Protein AF-A0A257RZF0-F1 (afdb_monomer)

Foldseek 3Di:
DDDDCVVVQKDKDWDDDVVVRWIKIKIFGPPAFDQAADDDDDDQWAKDQNCCNDPPHPDRGAGMEMEIEDRNVRCVVQVVVQVVCQVVQHACDPPVGHGGRYIYTYD

Mean predicted aligned error: 2.9 Å

Solvent-accessible surface area (backbone atoms only — not comparable to full-atom values): 6206 Å² total; per-residue (Å²): 135,85,82,83,44,59,91,78,44,33,42,77,49,76,49,77,38,79,91,77,73,38,39,38,37,40,41,27,36,67,85,54,63,35,73,71,70,80,85,84,87,72,87,87,71,36,72,40,62,59,65,54,37,38,94,85,30,93,48,81,49,34,46,34,38,38,42,28,30,63,36,73,69,27,59,60,55,46,58,58,54,35,50,61,30,38,80,67,69,40,39,51,76,67,88,88,52,47,51,44,39,55,31,32,42,39,74

Secondary structure (DSSP, 8-state):
-----GGGTEEEEEEEETTTTEEEEEEEESSSPBP-------SS-EEESGGGGSTT-S-S-BSEEEEESSHHHHTTHHHHHHHHHHTTT-SEE-SSSEE----EEE-

pLDDT: mean 95.92, std 5.3, range [53.78, 98.88]

Sequence (107 aa):
MSVDFSRVGIAVGHATDDAAATGCTVVRGVVHALRGGVAVFGRATGSRELHALGIDALADRVDAVLLTGGSAYGLDAAAGVMRWLEERKRGFPIGTGVVPIVPAAVI

Structure (mmCIF, N/CA/C/O backbone):
data_AF-A0A257RZF0-F1
#
_entry.id   AF-A0A257RZF0-F1
#
loop_
_atom_site.group_PDB
_atom_site.id
_atom_site.type_symbol
_atom_site.label_atom_id
_atom_site.label_alt_id
_atom_site.label_comp_id
_atom_site.label_asym_id
_atom_site.label_entity_id
_atom_site.label_seq_id
_atom_site.pdbx_PDB_ins_code
_atom_site.Cartn_x
_atom_site.Cartn_y
_atom_site.Cartn_z
_atom_site.occupancy
_atom_site.B_iso_or_equiv
_atom_site.auth_seq_id
_atom_site.auth_comp_id
_atom_site.auth_asym_id
_atom_site.auth_atom_id
_atom_site.pdbx_PDB_model_num
ATOM 1 N N . MET A 1 1 ? 18.588 14.262 1.000 1.00 53.78 1 MET A N 1
ATOM 2 C CA . MET A 1 1 ? 17.757 15.188 1.800 1.00 53.78 1 MET A CA 1
ATOM 3 C C . MET A 1 1 ? 16.344 14.628 1.783 1.00 53.78 1 MET A C 1
ATOM 5 O O . MET A 1 1 ? 15.746 14.613 0.718 1.00 53.78 1 MET A O 1
ATOM 9 N N . SER A 1 2 ? 15.864 14.044 2.884 1.00 72.38 2 SER A N 1
ATOM 10 C CA . SER A 1 2 ? 14.477 13.568 2.958 1.00 72.38 2 SER A CA 1
ATOM 11 C C . SER A 1 2 ? 13.567 14.738 3.325 1.00 72.38 2 SER A C 1
ATOM 13 O O . SER A 1 2 ? 13.901 15.549 4.189 1.00 72.38 2 SER A O 1
ATOM 15 N N . VAL A 1 3 ? 12.439 14.858 2.631 1.00 84.19 3 VAL A N 1
ATOM 16 C CA . VAL A 1 3 ? 11.397 15.829 2.978 1.00 84.19 3 VAL A CA 1
ATOM 17 C C . VAL A 1 3 ? 10.567 15.231 4.112 1.00 84.19 3 VAL A C 1
ATOM 19 O O . VAL A 1 3 ? 10.103 14.097 4.004 1.00 84.19 3 VAL A O 1
ATOM 22 N N . ASP A 1 4 ? 10.392 15.978 5.201 1.00 89.56 4 ASP A N 1
ATOM 23 C CA . ASP A 1 4 ? 9.551 15.561 6.322 1.00 89.56 4 ASP A CA 1
ATOM 24 C C . ASP A 1 4 ? 8.096 16.002 6.103 1.00 89.56 4 ASP A C 1
ATOM 26 O O . ASP A 1 4 ? 7.764 17.186 6.199 1.00 89.56 4 ASP A O 1
ATOM 30 N N . PHE A 1 5 ? 7.219 15.035 5.827 1.00 93.69 5 PHE A N 1
ATOM 31 C CA . PHE A 1 5 ? 5.781 15.257 5.653 1.00 93.69 5 PHE A CA 1
ATOM 32 C C . PHE A 1 5 ? 4.974 15.109 6.955 1.00 93.69 5 PHE A C 1
ATOM 34 O O . PHE A 1 5 ? 3.750 15.267 6.947 1.00 93.69 5 PHE A O 1
ATOM 41 N N . SER A 1 6 ? 5.623 14.847 8.095 1.00 93.44 6 SER A N 1
ATOM 42 C CA . SER A 1 6 ? 4.928 14.595 9.363 1.00 93.44 6 SER A CA 1
ATOM 43 C C . SER A 1 6 ? 4.095 15.790 9.828 1.00 93.44 6 SER A C 1
ATOM 45 O O . SER A 1 6 ? 3.015 15.607 10.389 1.00 93.44 6 SER A O 1
ATOM 47 N N . ARG A 1 7 ? 4.532 17.016 9.503 1.00 93.50 7 ARG A N 1
ATOM 48 C CA . ARG A 1 7 ? 3.804 18.266 9.786 1.00 93.50 7 ARG A CA 1
ATOM 49 C C . ARG A 1 7 ? 2.444 18.354 9.096 1.00 93.50 7 ARG A C 1
ATOM 51 O O . ARG A 1 7 ? 1.570 19.057 9.588 1.00 93.50 7 ARG A O 1
ATOM 58 N N . VAL A 1 8 ? 2.263 17.643 7.982 1.00 94.31 8 VAL A N 1
ATOM 59 C CA . VAL A 1 8 ? 0.976 17.521 7.274 1.00 94.31 8 VAL A CA 1
ATOM 60 C C . VAL A 1 8 ? 0.310 16.162 7.513 1.00 94.31 8 VAL A C 1
ATOM 62 O O . VAL A 1 8 ? -0.618 15.784 6.807 1.00 94.31 8 VAL A O 1
ATOM 65 N N . GLY A 1 9 ? 0.769 15.412 8.520 1.00 95.12 9 GLY A N 1
ATOM 66 C CA . GLY A 1 9 ? 0.166 14.149 8.943 1.00 95.12 9 GLY A CA 1
ATOM 67 C C . GLY A 1 9 ? 0.499 12.944 8.062 1.00 95.12 9 GLY A C 1
ATOM 68 O O . GLY A 1 9 ? -0.131 11.898 8.230 1.00 95.12 9 GLY A O 1
ATOM 69 N N . ILE A 1 10 ? 1.486 13.047 7.168 1.00 96.44 10 ILE A N 1
ATOM 70 C CA . ILE A 1 10 ? 1.882 11.976 6.242 1.00 96.44 10 ILE A CA 1
ATOM 71 C C . ILE A 1 10 ? 3.272 11.445 6.609 1.00 96.44 10 ILE A C 1
ATOM 73 O O . ILE A 1 10 ? 4.182 12.199 6.941 1.00 96.44 10 ILE A O 1
ATOM 77 N N . ALA A 1 11 ? 3.443 10.129 6.529 1.00 96.69 11 ALA A N 1
ATOM 78 C CA . ALA A 1 11 ? 4.731 9.456 6.575 1.00 96.69 11 ALA A CA 1
ATOM 79 C C . ALA A 1 11 ? 4.976 8.737 5.243 1.00 96.69 11 ALA A C 1
ATOM 81 O O . ALA A 1 11 ? 4.090 8.047 4.734 1.00 96.69 11 ALA A O 1
ATOM 82 N N . VAL A 1 12 ? 6.189 8.885 4.711 1.00 97.38 12 VAL A N 1
ATOM 83 C CA . VAL A 1 12 ? 6.647 8.221 3.486 1.00 97.38 12 VAL A CA 1
ATOM 84 C C . VAL A 1 12 ? 7.881 7.393 3.826 1.00 97.38 12 VAL A C 1
ATOM 86 O O . VAL A 1 12 ? 8.785 7.882 4.500 1.00 97.38 12 VAL A O 1
ATOM 89 N N . GLY A 1 13 ? 7.901 6.135 3.397 1.00 96.62 13 GLY A N 1
ATOM 90 C CA . GLY A 1 13 ? 9.036 5.231 3.561 1.00 96.62 13 GLY A CA 1
ATOM 91 C C . GLY A 1 13 ? 9.411 4.579 2.239 1.00 96.62 13 GLY A C 1
ATOM 92 O O . GLY A 1 13 ? 8.535 4.314 1.417 1.00 96.62 13 GLY A O 1
ATOM 93 N N . HIS A 1 14 ? 10.702 4.306 2.060 1.00 97.31 14 HIS A N 1
ATOM 94 C CA . HIS A 1 14 ? 11.249 3.674 0.864 1.00 97.31 14 HIS A CA 1
ATOM 95 C C . HIS A 1 14 ? 12.121 2.482 1.257 1.00 97.31 14 HIS A C 1
ATOM 97 O O . HIS A 1 14 ? 12.839 2.544 2.257 1.00 97.31 14 HIS A O 1
ATOM 103 N N . ALA A 1 15 ? 12.082 1.429 0.451 1.00 97.94 15 ALA A N 1
ATOM 104 C CA . ALA A 1 15 ? 13.067 0.358 0.452 1.00 97.94 15 ALA A CA 1
ATOM 105 C C . ALA A 1 15 ? 13.551 0.165 -0.987 1.00 97.94 15 ALA A C 1
ATOM 107 O O . ALA A 1 15 ? 12.729 0.016 -1.891 1.00 97.94 15 ALA A O 1
ATOM 108 N N . THR A 1 16 ? 14.866 0.184 -1.187 1.00 98.00 16 THR A N 1
ATOM 109 C CA . THR A 1 16 ? 15.500 0.084 -2.506 1.00 98.00 16 THR A CA 1
ATOM 110 C C . THR A 1 16 ? 16.424 -1.124 -2.527 1.00 98.00 16 THR A C 1
ATOM 112 O O . THR A 1 16 ? 17.203 -1.316 -1.594 1.00 98.00 16 THR A O 1
ATOM 115 N N . ASP A 1 17 ? 16.331 -1.917 -3.589 1.00 97.94 17 ASP A N 1
ATOM 116 C CA . ASP A 1 17 ? 17.290 -2.959 -3.938 1.00 97.94 17 ASP A CA 1
ATOM 117 C C . ASP A 1 17 ? 18.041 -2.513 -5.198 1.00 97.94 17 ASP A C 1
ATOM 119 O O . ASP A 1 17 ? 17.541 -2.631 -6.322 1.00 97.94 17 ASP A O 1
ATOM 123 N N . ASP A 1 18 ? 19.241 -1.964 -4.994 1.00 98.06 18 ASP A N 1
ATOM 124 C CA . ASP A 1 18 ? 20.082 -1.445 -6.076 1.00 98.06 18 ASP A CA 1
ATOM 125 C C . ASP A 1 18 ? 20.590 -2.559 -7.005 1.00 98.06 18 ASP A C 1
ATOM 127 O O . ASP A 1 18 ? 20.788 -2.324 -8.196 1.00 98.06 18 ASP A O 1
ATOM 131 N N . ALA A 1 19 ? 20.778 -3.781 -6.491 1.00 98.06 19 ALA A N 1
ATOM 132 C CA . ALA A 1 19 ? 21.287 -4.902 -7.278 1.00 98.06 19 ALA A CA 1
ATOM 133 C C . ALA A 1 19 ? 20.225 -5.434 -8.249 1.00 98.06 19 ALA A C 1
ATOM 135 O O . ALA A 1 19 ? 20.534 -5.739 -9.401 1.00 98.06 19 ALA A O 1
ATOM 136 N N . ALA A 1 20 ? 18.972 -5.512 -7.798 1.00 97.00 20 ALA A N 1
ATOM 137 C CA . ALA A 1 20 ? 17.834 -5.909 -8.625 1.00 97.00 20 ALA A CA 1
ATOM 138 C C . ALA A 1 20 ? 17.170 -4.732 -9.368 1.00 97.00 20 ALA A C 1
ATOM 140 O O . ALA A 1 20 ? 16.200 -4.948 -10.096 1.00 97.00 20 ALA A O 1
ATOM 141 N N . ALA A 1 21 ? 17.672 -3.503 -9.191 1.00 97.62 21 ALA A N 1
ATOM 142 C CA . ALA A 1 21 ? 17.118 -2.269 -9.754 1.00 97.62 21 ALA A CA 1
ATOM 143 C C . ALA A 1 21 ? 15.606 -2.105 -9.490 1.00 97.62 21 ALA A C 1
ATOM 145 O O . ALA A 1 21 ? 14.835 -1.726 -10.375 1.00 97.62 21 ALA A O 1
ATOM 146 N N . THR A 1 22 ? 15.170 -2.410 -8.266 1.00 98.38 22 THR A N 1
ATOM 147 C CA . THR A 1 22 ? 13.759 -2.364 -7.858 1.00 98.38 22 THR A CA 1
ATOM 148 C C . THR A 1 22 ? 13.605 -1.795 -6.447 1.00 98.38 22 THR A C 1
ATOM 150 O O . THR A 1 22 ? 14.571 -1.427 -5.781 1.00 98.38 22 THR A O 1
ATOM 153 N N . GLY A 1 23 ? 12.370 -1.684 -5.976 1.00 98.44 23 GLY A N 1
ATOM 154 C CA . GLY A 1 23 ? 12.071 -1.216 -4.633 1.00 98.44 23 GLY A CA 1
ATOM 155 C C . GLY A 1 23 ? 10.590 -0.953 -4.429 1.00 98.44 23 GLY A C 1
ATOM 156 O O . GLY A 1 23 ? 9.755 -1.216 -5.298 1.00 98.44 23 GLY A O 1
ATOM 157 N N . CYS A 1 24 ? 10.262 -0.397 -3.270 1.00 98.69 24 CYS A N 1
ATOM 158 C CA . CYS A 1 24 ? 8.911 0.023 -2.953 1.00 98.69 24 CYS A CA 1
ATOM 159 C C . CYS A 1 24 ? 8.876 1.308 -2.127 1.00 98.69 24 CYS A C 1
ATOM 161 O O . CYS A 1 24 ? 9.816 1.674 -1.422 1.00 98.69 24 CYS A O 1
ATOM 163 N N . THR A 1 25 ? 7.754 2.007 -2.242 1.00 98.69 25 THR A N 1
ATOM 164 C CA . THR A 1 25 ? 7.424 3.223 -1.512 1.00 98.69 25 THR A CA 1
ATOM 165 C C . THR A 1 25 ? 6.071 3.046 -0.849 1.00 98.69 25 THR A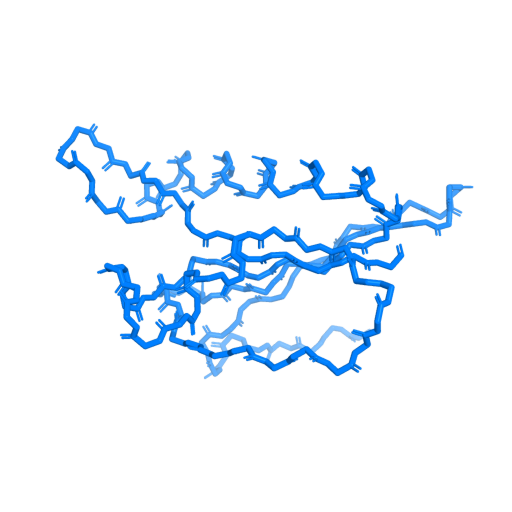 C 1
ATOM 167 O O . THR A 1 25 ? 5.091 2.695 -1.504 1.00 98.69 25 THR A O 1
ATOM 170 N N . VAL A 1 26 ? 6.009 3.326 0.448 1.00 98.62 26 VAL A N 1
ATOM 171 C CA . VAL A 1 26 ? 4.775 3.287 1.233 1.00 98.62 26 VAL A CA 1
ATOM 172 C C . VAL A 1 26 ? 4.445 4.691 1.710 1.00 98.62 26 VAL A C 1
ATOM 174 O O . VAL A 1 26 ? 5.279 5.353 2.328 1.00 98.62 26 VAL A O 1
ATOM 177 N N . VAL A 1 27 ? 3.211 5.123 1.466 1.00 98.19 27 VAL A N 1
ATOM 178 C CA . VAL A 1 27 ? 2.647 6.370 1.995 1.00 98.19 27 VAL A CA 1
ATOM 179 C C . VAL A 1 27 ? 1.565 6.015 3.004 1.00 98.19 27 VAL A C 1
ATOM 181 O O . VAL A 1 27 ? 0.656 5.254 2.690 1.00 98.19 27 VAL A O 1
ATOM 184 N N . ARG A 1 28 ? 1.633 6.558 4.219 1.00 97.69 28 ARG A N 1
ATOM 185 C CA . ARG A 1 28 ? 0.629 6.319 5.269 1.00 97.69 28 ARG A CA 1
ATOM 186 C C . ARG A 1 28 ? 0.376 7.572 6.089 1.00 97.69 28 ARG A C 1
ATOM 188 O O . ARG A 1 28 ? 1.243 8.436 6.190 1.00 97.69 28 ARG A O 1
ATOM 195 N N . GLY A 1 29 ? -0.769 7.645 6.757 1.00 97.19 29 GLY A N 1
ATOM 196 C CA . GLY A 1 29 ? -0.953 8.658 7.791 1.00 97.19 29 GLY A CA 1
ATOM 197 C C . GLY A 1 29 ? -0.071 8.369 9.008 1.00 97.19 29 GLY A C 1
ATOM 198 O O . GLY A 1 29 ? 0.157 7.203 9.367 1.00 97.19 29 GLY A O 1
ATOM 199 N N . VAL A 1 30 ? 0.436 9.431 9.639 1.00 96.00 30 VAL A N 1
ATOM 200 C CA . VAL A 1 30 ? 1.271 9.343 10.851 1.00 96.00 30 VAL A CA 1
ATOM 201 C C . VAL A 1 30 ? 0.470 8.717 11.989 1.00 96.00 30 VAL A C 1
ATOM 203 O O . VAL A 1 30 ? 0.926 7.747 12.594 1.00 96.00 30 VAL A O 1
ATOM 206 N N . VAL A 1 31 ? -0.739 9.240 12.218 1.00 93.50 31 VAL A N 1
ATOM 207 C CA . VAL A 1 31 ? -1.646 8.813 13.293 1.00 93.50 31 VAL A CA 1
ATOM 208 C C . VAL A 1 31 ? -2.829 8.032 12.716 1.00 93.50 31 VAL A C 1
ATOM 210 O O . VAL A 1 31 ? -3.001 6.852 13.014 1.00 93.50 31 VAL A O 1
ATOM 213 N N . HIS A 1 32 ? -3.608 8.657 11.831 1.00 93.12 32 HIS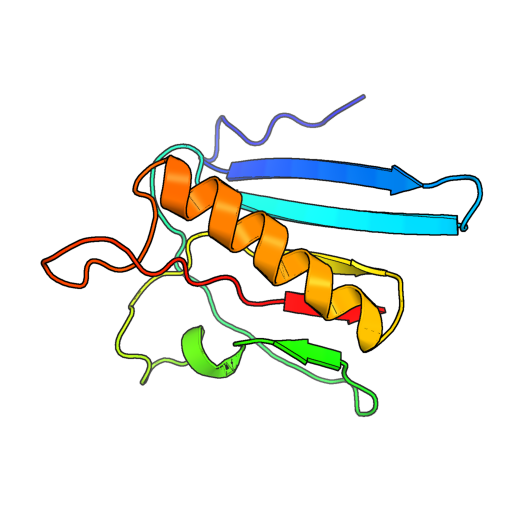 A N 1
ATOM 214 C CA . HIS A 1 32 ? -4.870 8.105 1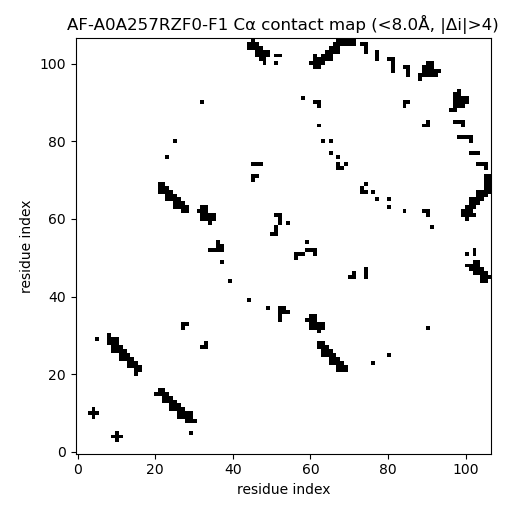1.328 1.00 93.12 32 HIS A CA 1
ATOM 215 C C . HIS A 1 32 ? -4.750 7.512 9.921 1.00 93.12 32 HIS A C 1
ATOM 217 O O . HIS A 1 32 ? -3.846 7.867 9.168 1.00 93.12 32 HIS A O 1
ATOM 223 N N . ALA A 1 33 ? -5.681 6.626 9.568 1.00 96.44 33 ALA A N 1
ATOM 224 C CA . ALA A 1 33 ? -5.878 6.178 8.194 1.00 96.44 33 ALA A CA 1
ATOM 225 C C . ALA A 1 33 ? -6.340 7.344 7.295 1.00 96.44 33 ALA A C 1
ATOM 227 O O . ALA A 1 33 ? -6.980 8.305 7.749 1.00 96.44 33 ALA A O 1
ATOM 228 N N . LEU A 1 34 ? -5.996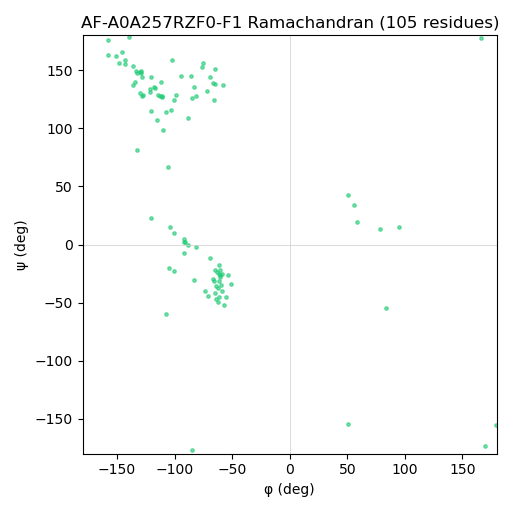 7.267 6.014 1.00 96.25 34 LEU A N 1
ATOM 229 C CA . LEU A 1 34 ? -6.182 8.330 5.032 1.00 96.25 34 LEU A CA 1
ATOM 230 C C . LEU A 1 34 ? -7.500 8.151 4.279 1.00 96.25 34 LEU A C 1
ATOM 232 O O . LEU A 1 34 ? -7.902 7.033 3.979 1.00 96.25 34 LEU A O 1
ATOM 236 N N . ARG A 1 35 ? -8.152 9.261 3.927 1.00 94.38 35 ARG A N 1
ATOM 237 C CA . ARG A 1 35 ? -9.184 9.257 2.881 1.00 94.38 35 ARG A CA 1
ATOM 238 C C . ARG A 1 35 ? -8.510 9.434 1.531 1.00 94.38 35 ARG A C 1
ATOM 240 O O . ARG A 1 35 ? -7.531 10.173 1.436 1.00 94.38 35 ARG A O 1
ATOM 247 N N . GLY A 1 36 ? -9.043 8.797 0.501 1.00 92.12 36 GLY A N 1
ATOM 248 C CA . GLY A 1 36 ? -8.484 8.886 -0.838 1.00 92.12 36 GLY A CA 1
ATOM 249 C C . GLY A 1 36 ? -9.500 8.548 -1.915 1.00 92.12 36 GLY A C 1
ATOM 250 O O . GLY A 1 36 ? -10.633 8.178 -1.629 1.00 92.12 36 GLY A O 1
ATOM 251 N N . GLY A 1 37 ? -9.050 8.691 -3.153 1.00 95.00 37 GLY A N 1
ATOM 252 C CA . GLY A 1 37 ? -9.728 8.245 -4.359 1.00 95.00 37 GLY A CA 1
ATOM 253 C C . GLY A 1 37 ? -8.673 7.807 -5.369 1.00 95.00 37 GLY A C 1
ATOM 254 O O . GLY A 1 37 ? -7.486 8.103 -5.202 1.00 95.00 37 GLY A O 1
ATOM 255 N N . VAL A 1 38 ? -9.088 7.095 -6.412 1.00 95.50 38 VAL A N 1
ATOM 256 C CA . VAL A 1 38 ? -8.177 6.593 -7.444 1.00 95.50 38 VAL A CA 1
ATOM 257 C C . VAL A 1 38 ? -8.739 6.840 -8.836 1.00 95.50 38 VAL A C 1
ATOM 259 O O . VAL A 1 38 ? -9.929 6.665 -9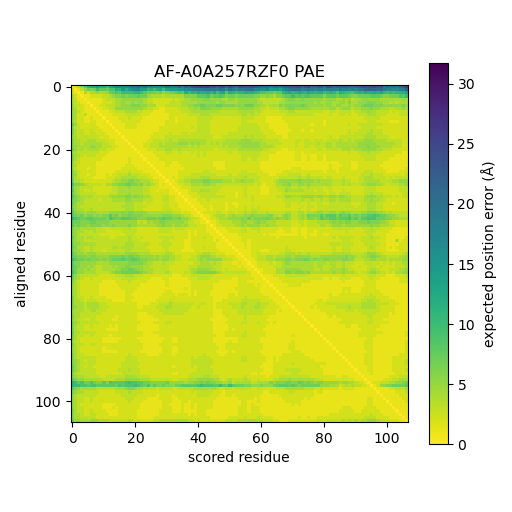.081 1.00 95.50 38 VAL A O 1
ATOM 262 N N . ALA A 1 39 ? -7.859 7.229 -9.754 1.00 95.56 39 ALA A N 1
ATOM 263 C CA . ALA A 1 39 ? -8.135 7.294 -11.180 1.00 95.56 39 ALA A CA 1
ATOM 264 C C . ALA A 1 39 ? -7.012 6.568 -11.925 1.00 95.56 39 ALA A C 1
ATOM 266 O O . ALA A 1 39 ? -5.832 6.810 -11.671 1.00 95.56 39 ALA A O 1
ATOM 267 N N . VAL A 1 40 ? -7.383 5.664 -12.830 1.00 95.88 40 VAL A N 1
ATOM 268 C CA . VAL A 1 40 ? -6.443 4.834 -13.587 1.00 95.88 40 VAL A CA 1
ATOM 269 C C . VAL A 1 40 ? -6.637 5.115 -15.070 1.00 95.88 40 VAL A C 1
ATOM 271 O O . VAL A 1 40 ? -7.692 4.828 -15.625 1.00 95.88 40 VAL A O 1
ATOM 274 N N . PHE A 1 41 ? -5.616 5.688 -15.705 1.00 95.19 41 PHE A N 1
ATOM 275 C CA . PHE A 1 41 ? -5.666 6.076 -17.121 1.00 95.19 41 PHE A CA 1
ATOM 276 C C . PHE A 1 41 ? -4.880 5.126 -18.040 1.00 95.19 41 PHE A C 1
ATOM 278 O O . PHE A 1 41 ? -5.105 5.101 -19.248 1.00 95.19 41 PHE A O 1
ATOM 285 N N . GLY A 1 42 ? -3.947 4.348 -17.484 1.00 91.88 42 GLY A N 1
ATOM 286 C CA . GLY A 1 42 ? -3.160 3.365 -18.231 1.00 91.88 42 GLY A CA 1
ATOM 287 C C . GLY A 1 42 ? -3.965 2.110 -18.577 1.00 91.88 42 GLY A C 1
ATOM 288 O O . GLY A 1 42 ? -4.927 1.774 -17.896 1.00 91.88 42 GLY A O 1
ATOM 289 N N . ARG A 1 43 ? -3.552 1.394 -19.632 1.00 91.50 43 ARG A N 1
ATOM 290 C CA . ARG A 1 43 ? -4.212 0.148 -20.079 1.00 91.50 43 ARG A CA 1
ATOM 291 C C . ARG A 1 43 ? -3.500 -1.134 -19.635 1.00 91.50 43 ARG A C 1
ATOM 293 O O . ARG A 1 43 ? -4.132 -2.179 -19.579 1.00 91.50 43 ARG A O 1
ATOM 300 N N . ALA A 1 44 ? -2.206 -1.055 -19.328 1.00 94.06 44 ALA A N 1
ATOM 301 C CA . ALA A 1 44 ? -1.395 -2.169 -18.834 1.00 94.06 44 ALA A CA 1
ATOM 302 C C . ALA A 1 44 ? -1.131 -1.982 -17.333 1.00 94.06 44 ALA A C 1
ATOM 304 O O . ALA A 1 44 ? -0.025 -1.651 -16.918 1.00 94.06 44 ALA A O 1
ATOM 305 N N . THR A 1 45 ? -2.188 -2.077 -16.528 1.00 94.56 45 THR A N 1
ATOM 306 C CA . THR A 1 45 ? -2.145 -1.722 -15.104 1.00 94.56 45 THR A CA 1
ATOM 307 C C . THR A 1 45 ? -1.973 -2.959 -14.237 1.00 94.56 45 THR A C 1
ATOM 309 O O . THR A 1 45 ? -2.776 -3.885 -14.336 1.00 94.56 45 THR A O 1
ATOM 312 N N . GLY A 1 46 ? -0.993 -2.943 -13.337 1.00 97.31 46 GLY A N 1
ATOM 313 C CA . GLY A 1 46 ? -0.940 -3.855 -12.198 1.00 97.31 46 GLY A CA 1
ATOM 314 C C . GLY A 1 46 ? -1.417 -3.129 -10.945 1.00 97.31 46 GLY A C 1
ATOM 315 O O . GLY A 1 46 ? -0.905 -2.058 -10.612 1.00 97.31 46 GLY A O 1
ATOM 316 N N . SER A 1 47 ? -2.418 -3.678 -10.263 1.00 97.81 47 SER A N 1
ATOM 317 C CA . SER A 1 47 ? -2.957 -3.059 -9.059 1.00 97.81 47 SER A CA 1
ATOM 318 C C . SER A 1 47 ? -3.536 -4.069 -8.077 1.00 97.81 47 SER A C 1
ATOM 320 O O . SER A 1 47 ? -3.829 -5.213 -8.422 1.00 97.81 47 SER A O 1
ATOM 322 N N . ARG A 1 48 ? -3.698 -3.626 -6.831 1.00 98.31 48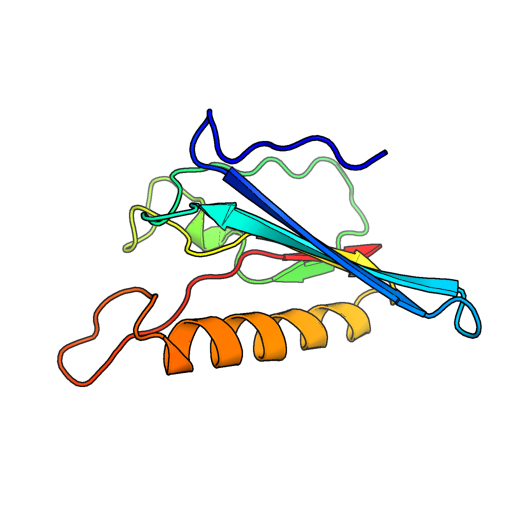 ARG A N 1
ATOM 323 C CA . ARG A 1 48 ? -4.336 -4.370 -5.744 1.00 98.31 48 ARG A CA 1
ATOM 324 C C . ARG A 1 48 ? -5.270 -3.436 -4.985 1.00 98.31 48 ARG A C 1
ATOM 326 O O . ARG A 1 48 ? -4.905 -2.297 -4.718 1.00 98.31 48 ARG A O 1
ATOM 333 N N . GLU A 1 49 ? -6.458 -3.933 -4.639 1.00 96.44 49 GLU A N 1
ATOM 334 C CA . GLU A 1 49 ? -7.388 -3.303 -3.682 1.00 96.44 49 GLU A CA 1
ATOM 335 C C . GLU A 1 49 ? -7.849 -1.868 -4.035 1.00 96.44 49 GLU A C 1
ATOM 337 O O . GLU A 1 49 ? -8.376 -1.148 -3.193 1.00 96.44 49 GLU A O 1
ATOM 342 N N . LEU A 1 50 ? -7.733 -1.440 -5.299 1.00 95.88 50 LEU A N 1
ATOM 343 C CA . LEU A 1 50 ? -8.141 -0.086 -5.711 1.00 95.88 50 LEU A CA 1
ATOM 344 C C . LEU A 1 50 ? -9.632 0.197 -5.486 1.00 95.88 50 LEU A C 1
ATOM 346 O O . LEU A 1 50 ? -10.012 1.347 -5.293 1.00 95.88 50 LEU A O 1
ATOM 350 N N . HIS A 1 51 ? -10.478 -0.837 -5.485 1.00 95.12 51 HIS A N 1
ATOM 351 C CA . HIS A 1 51 ? -11.913 -0.674 -5.251 1.00 95.12 51 HIS A CA 1
ATOM 352 C C . HIS A 1 51 ? -12.232 -0.175 -3.829 1.00 95.12 51 HIS A C 1
ATOM 354 O O . HIS A 1 51 ? -13.264 0.457 -3.633 1.00 95.12 51 HIS A O 1
ATOM 360 N N . ALA A 1 52 ? -11.327 -0.362 -2.858 1.00 95.81 52 ALA A N 1
ATOM 361 C CA . ALA A 1 52 ? -11.471 0.193 -1.510 1.00 95.81 52 ALA A CA 1
ATOM 362 C C . ALA A 1 52 ? -11.322 1.728 -1.458 1.00 95.81 52 ALA A C 1
ATOM 364 O O . ALA A 1 52 ? -11.645 2.342 -0.448 1.00 95.81 52 ALA A O 1
ATOM 365 N N . LEU A 1 53 ? -10.848 2.357 -2.540 1.00 95.94 53 LEU A N 1
ATOM 366 C CA . LEU A 1 53 ? -10.831 3.816 -2.715 1.00 95.94 53 LEU A CA 1
ATOM 367 C C . LEU A 1 53 ? -12.090 4.338 -3.433 1.00 95.94 53 LEU A C 1
ATOM 369 O O . LEU A 1 53 ? -12.157 5.519 -3.777 1.00 95.94 53 LEU A O 1
ATOM 373 N N . GLY A 1 54 ? -13.058 3.464 -3.719 1.00 94.44 54 GLY A N 1
ATOM 374 C CA . GLY A 1 54 ? -14.350 3.833 -4.286 1.00 94.44 54 GLY A CA 1
ATOM 375 C C . GLY A 1 54 ? -15.281 4.447 -3.241 1.00 94.44 54 GLY A C 1
ATOM 376 O O . GLY A 1 54 ? -15.199 4.131 -2.058 1.00 94.44 54 GLY A O 1
ATOM 377 N N . ILE A 1 55 ? -16.207 5.297 -3.688 1.00 91.06 55 ILE A N 1
ATOM 378 C CA . ILE A 1 55 ? -17.206 5.934 -2.811 1.00 91.06 55 ILE A CA 1
ATOM 379 C C . ILE A 1 55 ? -18.159 4.925 -2.153 1.00 91.06 55 ILE A C 1
ATOM 381 O O . ILE A 1 55 ? -18.715 5.212 -1.099 1.00 91.06 55 ILE A O 1
ATOM 385 N N . ASP A 1 56 ? -18.314 3.751 -2.768 1.00 92.19 56 ASP A N 1
ATOM 386 C CA . ASP A 1 56 ? -19.198 2.675 -2.314 1.00 92.19 56 ASP A CA 1
ATOM 387 C C . ASP A 1 56 ? -18.479 1.664 -1.400 1.00 92.19 56 ASP A C 1
ATOM 389 O O . ASP A 1 56 ? -19.065 0.659 -0.993 1.00 92.19 56 ASP A O 1
ATOM 393 N N . ALA A 1 57 ? -17.195 1.888 -1.093 1.00 94.19 57 ALA A N 1
ATOM 394 C CA . ALA A 1 57 ? -16.434 1.002 -0.227 1.00 94.19 57 ALA A CA 1
ATOM 395 C C . ALA A 1 57 ? -16.975 1.037 1.212 1.00 94.19 57 ALA A C 1
ATOM 397 O O . ALA A 1 57 ? -17.272 2.096 1.762 1.00 94.19 57 ALA A O 1
ATOM 398 N N . LEU A 1 58 ? -17.049 -0.137 1.852 1.00 94.12 58 LEU A N 1
ATOM 399 C CA . LEU A 1 58 ? -17.443 -0.251 3.262 1.00 94.12 58 LEU A CA 1
ATOM 400 C C . LEU A 1 58 ? -16.505 0.545 4.182 1.00 94.12 58 LEU A C 1
ATOM 402 O O . LEU A 1 58 ? -16.943 1.150 5.160 1.00 94.12 58 LEU A O 1
ATOM 406 N N . ALA A 1 59 ? -15.207 0.510 3.885 1.00 92.75 59 ALA A N 1
ATOM 407 C CA . ALA A 1 59 ? -14.218 1.293 4.598 1.00 92.75 59 ALA A CA 1
ATOM 408 C C . ALA A 1 59 ? -14.136 2.700 4.004 1.00 92.75 59 ALA A C 1
ATOM 410 O O . ALA A 1 59 ? -13.879 2.861 2.816 1.00 92.75 59 ALA A O 1
ATOM 411 N N . ASP A 1 60 ? -14.280 3.726 4.845 1.00 91.00 60 ASP A N 1
ATOM 412 C CA . ASP A 1 60 ? -14.177 5.124 4.411 1.00 91.00 60 ASP A CA 1
ATOM 413 C C . ASP A 1 60 ? -12.721 5.617 4.297 1.00 91.00 60 ASP A C 1
ATOM 415 O O . ASP A 1 60 ? -12.483 6.783 3.963 1.00 91.00 60 ASP A O 1
ATOM 419 N N . ARG A 1 61 ? -11.742 4.765 4.639 1.00 95.69 61 ARG A N 1
ATOM 420 C CA . ARG A 1 61 ? -10.313 5.086 4.770 1.00 95.69 61 ARG A CA 1
ATOM 421 C C . ARG A 1 61 ? -9.421 3.900 4.414 1.00 95.69 61 ARG A C 1
ATOM 423 O O . ARG A 1 61 ? -9.812 2.749 4.573 1.00 95.69 61 ARG A O 1
ATOM 430 N N . VAL A 1 62 ? -8.185 4.215 4.031 1.00 97.50 62 VAL A N 1
ATOM 431 C CA . VAL A 1 62 ? -7.105 3.259 3.755 1.00 97.50 62 VAL A CA 1
ATOM 432 C C . VAL A 1 62 ? -5.909 3.520 4.670 1.00 97.50 62 VAL A C 1
ATOM 434 O O . VAL A 1 62 ? -5.596 4.666 5.009 1.00 97.50 62 VAL A O 1
ATOM 437 N N . ASP A 1 63 ? -5.225 2.467 5.097 1.00 98.25 63 ASP A N 1
ATOM 438 C CA . ASP A 1 63 ? -4.172 2.557 6.113 1.00 98.25 63 ASP A CA 1
ATOM 439 C C . ASP A 1 63 ? -2.815 2.961 5.534 1.00 98.25 63 ASP A C 1
ATOM 441 O O . ASP A 1 63 ? -2.005 3.611 6.211 1.00 98.25 63 ASP A O 1
ATOM 445 N N . ALA A 1 64 ? -2.577 2.585 4.279 1.00 98.50 64 ALA A N 1
ATOM 446 C CA . ALA A 1 64 ? -1.410 2.958 3.498 1.00 98.50 64 ALA A CA 1
ATOM 447 C C . ALA A 1 64 ? -1.690 2.833 1.992 1.00 98.50 64 ALA A C 1
ATOM 449 O O . ALA A 1 64 ? -2.619 2.149 1.582 1.00 98.50 64 ALA A O 1
ATOM 450 N N . VAL A 1 65 ? -0.848 3.454 1.172 1.00 98.56 65 VAL A N 1
ATOM 451 C CA . VAL A 1 65 ? -0.760 3.231 -0.275 1.00 98.56 65 VAL A CA 1
ATOM 452 C C . VAL A 1 65 ? 0.634 2.705 -0.588 1.00 98.56 65 VAL A C 1
ATOM 454 O O . VAL A 1 65 ? 1.622 3.231 -0.067 1.00 98.56 65 VAL A O 1
ATOM 457 N N . LEU A 1 66 ? 0.714 1.684 -1.437 1.00 98.88 66 LEU A N 1
ATOM 458 C CA . LEU A 1 66 ? 1.968 1.090 -1.891 1.00 98.88 66 LEU A CA 1
ATOM 459 C C . LEU A 1 66 ? 2.207 1.388 -3.375 1.00 98.88 66 LEU A C 1
ATOM 461 O O . LEU A 1 66 ? 1.376 1.085 -4.228 1.00 98.88 66 LEU A O 1
ATOM 465 N N . LEU A 1 67 ? 3.388 1.912 -3.683 1.00 98.75 67 LEU A N 1
ATOM 466 C CA . LEU A 1 67 ? 3.941 1.958 -5.033 1.00 98.75 67 LEU A CA 1
ATOM 467 C C . LEU A 1 67 ? 5.153 1.036 -5.064 1.00 98.75 67 LEU A C 1
ATOM 469 O O . LEU A 1 67 ? 6.034 1.155 -4.215 1.00 98.75 67 LEU A O 1
ATOM 473 N N . THR A 1 68 ? 5.212 0.109 -6.006 1.00 98.81 68 THR A N 1
ATOM 474 C CA . THR A 1 68 ? 6.295 -0.881 -6.061 1.00 98.81 68 THR A CA 1
ATOM 475 C C . THR A 1 68 ? 6.800 -1.055 -7.483 1.00 98.81 68 THR A C 1
ATOM 477 O O . THR A 1 68 ? 6.074 -0.769 -8.430 1.00 98.81 68 THR A O 1
ATOM 480 N N . GLY A 1 69 ? 8.055 -1.470 -7.630 1.00 98.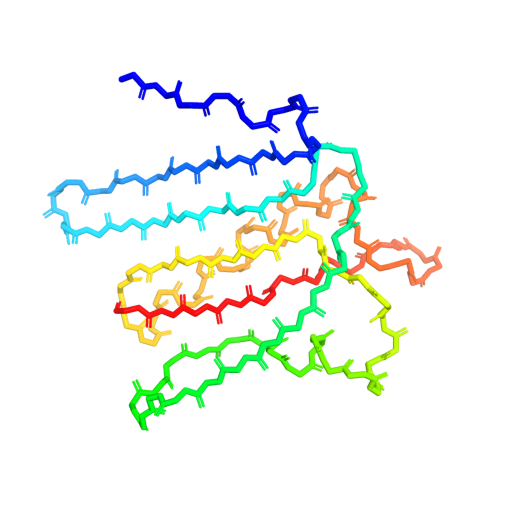56 69 GLY A N 1
ATOM 481 C CA . GLY A 1 69 ? 8.550 -2.066 -8.868 1.00 98.56 69 GLY A CA 1
ATOM 482 C C . GLY A 1 69 ? 8.258 -3.567 -8.906 1.00 98.56 69 GLY A C 1
ATOM 483 O O . GLY A 1 69 ? 7.671 -4.117 -7.969 1.00 98.56 69 GLY A O 1
ATOM 484 N N . GLY A 1 70 ? 8.726 -4.238 -9.957 1.00 97.62 70 GLY A N 1
ATOM 485 C CA . GLY A 1 70 ? 8.661 -5.696 -10.092 1.00 97.62 70 GLY A CA 1
ATOM 486 C C . GLY A 1 70 ? 7.449 -6.208 -10.871 1.00 97.62 70 GLY A C 1
ATOM 487 O O . GLY A 1 70 ? 7.158 -7.405 -10.811 1.00 97.62 70 GLY A O 1
ATOM 488 N N . SER A 1 71 ? 6.752 -5.337 -11.612 1.00 97.25 71 SER A N 1
ATOM 489 C CA . SER A 1 71 ? 5.548 -5.690 -12.374 1.00 97.25 71 SER A CA 1
ATOM 490 C C . SER A 1 71 ? 4.514 -6.433 -11.509 1.00 97.25 71 SER A C 1
ATOM 492 O O . SER A 1 71 ? 4.490 -6.283 -10.294 1.00 97.25 71 SER A O 1
ATOM 494 N N . ALA A 1 72 ? 3.633 -7.252 -12.081 1.00 97.88 72 ALA A N 1
ATOM 495 C CA . ALA A 1 72 ? 2.554 -7.900 -11.324 1.00 97.88 72 ALA A CA 1
ATOM 496 C C . ALA A 1 72 ? 3.027 -8.638 -10.045 1.00 97.88 72 ALA A C 1
ATOM 498 O O . ALA A 1 72 ? 2.321 -8.607 -9.040 1.00 97.88 72 ALA A O 1
ATOM 499 N N . TYR A 1 73 ? 4.232 -9.223 -10.052 1.00 98.06 73 TYR A N 1
ATOM 500 C CA . TYR A 1 73 ? 4.832 -9.901 -8.893 1.00 98.06 73 TYR A CA 1
ATOM 501 C C . TYR A 1 73 ? 5.156 -8.954 -7.729 1.00 98.06 73 TYR A C 1
ATOM 503 O O . TYR A 1 73 ? 5.061 -9.339 -6.567 1.00 98.06 73 TYR A O 1
ATOM 511 N N . GLY A 1 74 ? 5.485 -7.693 -8.014 1.00 98.44 74 GLY A N 1
ATOM 512 C CA . GLY A 1 74 ? 5.769 -6.689 -6.989 1.00 98.44 74 GLY A CA 1
ATOM 513 C C . GLY A 1 74 ? 4.593 -6.419 -6.047 1.00 98.44 74 GLY A C 1
ATOM 514 O O . GLY A 1 74 ? 4.796 -5.993 -4.911 1.00 98.44 74 GLY A O 1
ATOM 515 N N . LEU A 1 75 ? 3.358 -6.719 -6.469 1.00 98.75 75 LEU A N 1
ATOM 516 C CA . LEU A 1 75 ? 2.158 -6.563 -5.638 1.00 98.75 75 LEU 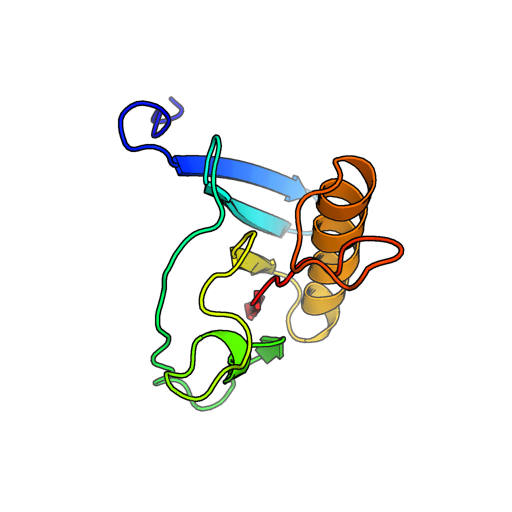A CA 1
ATOM 517 C C . LEU A 1 75 ? 2.181 -7.440 -4.372 1.00 98.75 75 LEU A C 1
ATOM 519 O O . LEU A 1 75 ? 1.468 -7.126 -3.413 1.00 98.75 75 LEU A O 1
ATOM 523 N N . ASP A 1 76 ? 3.030 -8.471 -4.315 1.00 98.38 76 ASP A N 1
ATOM 524 C CA . ASP A 1 76 ? 3.260 -9.278 -3.110 1.00 98.38 76 ASP A CA 1
ATOM 525 C C . ASP A 1 76 ? 3.806 -8.441 -1.943 1.00 98.38 76 ASP A C 1
ATOM 527 O O . ASP A 1 76 ? 3.507 -8.723 -0.777 1.00 98.38 76 ASP A O 1
ATOM 531 N N . ALA A 1 77 ? 4.519 -7.344 -2.226 1.00 98.62 77 ALA A N 1
ATOM 532 C CA . ALA A 1 77 ? 5.010 -6.424 -1.201 1.00 98.62 77 ALA A CA 1
ATOM 533 C C . ALA A 1 77 ? 3.873 -5.824 -0.349 1.00 98.62 77 ALA A C 1
ATOM 535 O O . ALA A 1 77 ? 4.085 -5.513 0.827 1.00 98.62 77 ALA A O 1
ATOM 536 N N . ALA A 1 78 ? 2.645 -5.734 -0.880 1.00 98.75 78 ALA A N 1
ATOM 537 C CA . ALA A 1 78 ? 1.480 -5.260 -0.131 1.00 98.75 78 ALA A CA 1
ATOM 538 C C . ALA A 1 78 ? 1.183 -6.128 1.098 1.00 98.75 78 ALA A C 1
ATOM 540 O O . ALA A 1 78 ? 0.801 -5.599 2.141 1.00 98.75 78 ALA A O 1
ATOM 541 N N . ALA A 1 79 ? 1.422 -7.442 1.023 1.00 98.50 79 ALA A N 1
ATOM 542 C CA . ALA A 1 79 ? 1.232 -8.339 2.162 1.00 98.50 79 ALA A CA 1
ATOM 543 C C . ALA A 1 79 ? 2.187 -8.006 3.321 1.00 98.50 79 ALA A C 1
ATOM 545 O O . ALA A 1 79 ? 1.799 -8.075 4.487 1.00 98.50 79 ALA A O 1
ATOM 546 N N . GLY A 1 80 ? 3.421 -7.591 3.016 1.00 98.56 80 GLY A N 1
ATOM 547 C CA . GLY A 1 80 ? 4.373 -7.117 4.022 1.00 98.56 80 GLY A CA 1
ATOM 548 C C . GLY A 1 80 ? 3.908 -5.830 4.707 1.00 98.56 80 GLY A C 1
ATOM 549 O O . GLY A 1 80 ? 4.000 -5.721 5.930 1.00 98.56 80 GLY A O 1
ATOM 550 N N . VAL A 1 81 ? 3.352 -4.887 3.937 1.00 98.75 81 VAL A N 1
ATOM 551 C CA . VAL A 1 81 ? 2.778 -3.640 4.472 1.00 98.75 81 VAL A CA 1
ATOM 552 C C . VAL A 1 81 ? 1.578 -3.933 5.372 1.00 98.75 81 VAL A C 1
ATOM 554 O O . VAL A 1 81 ? 1.521 -3.417 6.487 1.00 98.75 81 VAL A O 1
ATOM 557 N N . MET A 1 82 ? 0.657 -4.794 4.927 1.00 98.75 82 MET A N 1
ATOM 558 C CA . MET A 1 82 ? -0.490 -5.222 5.730 1.00 98.75 82 MET A CA 1
ATOM 559 C C . MET A 1 82 ? -0.033 -5.855 7.044 1.00 98.75 82 MET A C 1
ATOM 561 O O . MET A 1 82 ? -0.433 -5.387 8.104 1.00 98.75 82 MET A O 1
ATOM 565 N N . ARG A 1 83 ? 0.877 -6.834 7.007 1.00 98.75 83 ARG A N 1
ATOM 566 C CA . ARG A 1 83 ? 1.386 -7.482 8.226 1.00 98.75 83 ARG A CA 1
ATOM 567 C C . ARG A 1 83 ? 1.963 -6.467 9.218 1.00 98.75 83 ARG A C 1
ATOM 569 O O . ARG A 1 83 ? 1.629 -6.496 10.398 1.00 98.75 83 ARG A O 1
ATOM 576 N N . TRP A 1 84 ? 2.769 -5.518 8.739 1.00 98.44 84 TRP A N 1
ATOM 577 C CA . TRP A 1 84 ? 3.354 -4.479 9.593 1.00 98.44 84 TRP A CA 1
ATOM 578 C C . TRP A 1 84 ? 2.297 -3.580 10.258 1.00 98.44 84 TRP A C 1
ATOM 580 O O . TRP A 1 84 ? 2.472 -3.159 11.408 1.00 98.44 84 TRP A O 1
ATOM 590 N N . LEU A 1 85 ? 1.215 -3.263 9.538 1.00 98.44 85 LEU A N 1
ATOM 591 C CA . LEU A 1 85 ? 0.084 -2.479 10.042 1.00 98.44 85 LEU A CA 1
ATOM 592 C C . LEU A 1 85 ? -0.753 -3.278 11.050 1.00 98.44 85 LEU A C 1
ATOM 594 O O . LEU A 1 85 ? -1.073 -2.755 12.119 1.00 98.44 85 LEU A O 1
ATOM 598 N N . GLU A 1 86 ? -1.035 -4.545 10.751 1.00 98.44 86 GLU A N 1
ATOM 599 C CA . GLU A 1 86 ? -1.795 -5.462 11.604 1.00 98.44 86 GLU A CA 1
ATOM 600 C C . GLU A 1 86 ? -1.100 -5.692 12.953 1.00 98.44 86 GLU A C 1
ATOM 602 O O . GLU A 1 86 ? -1.729 -5.532 13.999 1.00 98.44 86 GLU A O 1
ATOM 607 N N . GLU A 1 87 ? 0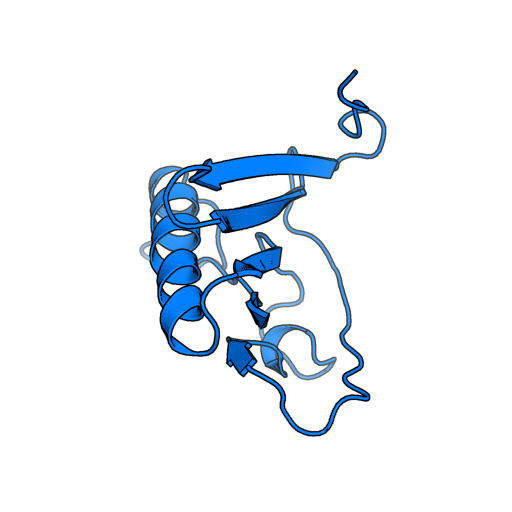.219 -5.929 12.957 1.00 98.38 87 GLU A N 1
ATOM 608 C CA . GLU A 1 87 ? 1.054 -6.020 14.172 1.00 98.38 87 GLU A CA 1
ATOM 609 C C . GLU A 1 87 ? 0.920 -4.784 15.080 1.00 98.38 87 GLU A C 1
ATOM 611 O O . GLU A 1 87 ? 1.121 -4.850 16.293 1.00 98.38 87 GLU A O 1
ATOM 616 N N . ARG A 1 88 ? 0.573 -3.634 14.493 1.00 97.75 88 ARG A N 1
ATOM 617 C CA . ARG A 1 88 ? 0.382 -2.347 15.178 1.00 97.75 88 ARG A CA 1
ATOM 618 C C . ARG A 1 88 ? -1.085 -2.015 15.419 1.00 97.75 88 ARG A C 1
ATOM 620 O O . ARG A 1 88 ? -1.382 -0.895 15.830 1.00 97.75 88 ARG A O 1
ATOM 627 N N . LYS A 1 89 ? -1.989 -2.970 15.186 1.00 97.25 89 LYS A N 1
ATOM 628 C CA . LYS A 1 89 ? -3.444 -2.818 15.318 1.00 97.25 89 LYS A CA 1
ATOM 629 C C . LYS A 1 89 ? -3.986 -1.659 14.473 1.00 97.25 89 LYS A C 1
ATOM 631 O O . LYS A 1 89 ? -4.920 -0.973 14.880 1.00 97.25 89 LYS A O 1
ATOM 636 N N . ARG A 1 90 ? -3.375 -1.417 13.309 1.00 97.69 90 ARG A N 1
ATOM 637 C CA . ARG A 1 90 ? -3.814 -0.417 12.329 1.00 97.69 90 ARG A CA 1
ATOM 638 C C . ARG A 1 90 ? -4.511 -1.135 11.184 1.00 97.69 90 ARG A C 1
ATOM 640 O O . ARG A 1 90 ? -3.889 -1.941 10.502 1.00 97.69 90 ARG A O 1
ATOM 647 N N . GLY A 1 91 ? -5.793 -0.860 11.019 1.00 97.50 91 GLY A N 1
ATOM 648 C CA . GLY A 1 91 ? -6.616 -1.449 9.978 1.00 97.50 91 GLY A CA 1
ATOM 649 C C . GLY A 1 91 ? -8.094 -1.213 10.231 1.00 97.50 91 GLY A C 1
ATOM 650 O O . GLY A 1 91 ? -8.486 -0.669 11.269 1.00 97.50 91 GLY A O 1
ATOM 651 N N . PHE A 1 92 ? -8.919 -1.676 9.300 1.00 97.12 92 PHE A N 1
ATOM 652 C CA . PHE A 1 92 ? -10.362 -1.707 9.459 1.00 97.12 92 PHE A CA 1
ATOM 653 C C . PHE A 1 92 ? -10.754 -2.681 10.585 1.00 97.12 92 PHE A C 1
ATOM 655 O O . PHE A 1 92 ? -10.355 -3.847 10.543 1.00 97.12 92 PHE A O 1
ATOM 662 N N . PRO A 1 93 ? -11.508 -2.249 11.609 1.00 96.69 93 PRO A N 1
ATOM 663 C CA . PRO A 1 93 ? -11.847 -3.100 12.743 1.00 96.69 93 PRO A CA 1
ATOM 664 C C . PRO A 1 93 ? -12.863 -4.182 12.355 1.00 96.69 93 PRO A C 1
ATOM 666 O O . PRO A 1 93 ? -13.912 -3.887 11.790 1.00 96.69 93 PRO A O 1
ATOM 669 N N . ILE A 1 94 ? -12.586 -5.432 12.735 1.00 96.62 94 ILE A N 1
ATOM 670 C CA . ILE A 1 94 ? -13.458 -6.597 12.471 1.00 96.62 94 ILE A CA 1
ATOM 671 C C . ILE A 1 94 ? -13.927 -7.298 13.758 1.00 96.62 94 ILE A C 1
ATOM 673 O O . ILE A 1 94 ? -14.254 -8.481 13.766 1.00 96.62 94 ILE A O 1
ATOM 677 N N . GLY A 1 95 ? -13.930 -6.579 14.883 1.00 94.81 95 GLY A N 1
ATOM 678 C CA . GLY A 1 95 ? -14.338 -7.087 16.198 1.00 94.81 95 GLY A CA 1
ATOM 679 C C . GLY A 1 95 ? -13.229 -7.839 16.939 1.00 94.81 95 GLY A C 1
ATOM 680 O O . GLY A 1 95 ? -12.880 -7.458 18.052 1.00 94.81 95 GLY A O 1
ATOM 681 N N . THR A 1 96 ? -12.632 -8.862 16.326 1.00 95.38 96 THR A N 1
ATOM 682 C CA . THR A 1 96 ? -11.543 -9.662 16.932 1.00 95.38 96 THR A CA 1
ATOM 683 C C . THR A 1 96 ? -10.141 -9.151 16.604 1.00 95.38 96 THR A C 1
ATOM 685 O O . THR A 1 96 ? -9.156 -9.652 17.143 1.00 95.38 96 THR A O 1
ATOM 688 N N . GLY A 1 97 ? -10.035 -8.163 15.719 1.00 97.38 97 GLY A N 1
ATOM 689 C CA . GLY A 1 97 ? -8.770 -7.642 15.221 1.00 97.38 97 GLY A CA 1
ATOM 690 C C . GLY A 1 97 ? -8.987 -6.535 14.200 1.00 97.38 97 GLY A C 1
ATOM 691 O O . GLY A 1 97 ? -10.034 -5.877 14.192 1.00 97.38 97 GLY A O 1
ATOM 692 N N . VAL A 1 98 ? -7.994 -6.348 13.336 1.00 98.44 98 VAL A N 1
ATOM 693 C CA . VAL A 1 98 ? -8.036 -5.373 12.247 1.00 98.44 98 VAL A CA 1
ATOM 694 C C . VAL A 1 98 ? -7.660 -6.031 10.926 1.00 98.44 98 VAL A C 1
ATOM 696 O O . VAL A 1 98 ? -6.844 -6.944 10.906 1.00 98.44 98 VAL A O 1
ATOM 699 N N . VAL A 1 99 ? -8.216 -5.534 9.827 1.00 97.94 99 VAL A N 1
ATOM 700 C CA . VAL A 1 99 ? -7.802 -5.872 8.462 1.00 97.94 99 VAL A CA 1
ATOM 701 C C . VAL A 1 99 ? -7.251 -4.599 7.822 1.00 97.94 99 VAL A C 1
ATOM 703 O O . VAL A 1 99 ? -8.026 -3.682 7.550 1.00 97.94 99 VAL A O 1
ATOM 706 N N . PRO A 1 100 ? -5.929 -4.479 7.632 1.00 98.50 100 PRO A N 1
ATOM 707 C CA . PRO A 1 100 ? -5.343 -3.309 6.987 1.00 98.50 100 PRO A CA 1
ATOM 708 C C . PRO A 1 100 ? -5.774 -3.205 5.525 1.00 98.50 100 PRO A C 1
ATOM 710 O O . PRO A 1 100 ? -5.755 -4.203 4.812 1.00 98.50 100 PRO A O 1
ATOM 713 N N . ILE A 1 101 ? -6.095 -1.999 5.067 1.00 98.25 101 ILE A N 1
ATOM 714 C CA . ILE A 1 101 ? -6.487 -1.731 3.678 1.00 98.25 101 ILE A CA 1
ATOM 715 C C . ILE A 1 101 ? -5.335 -0.999 2.997 1.00 98.25 101 ILE A C 1
ATOM 717 O O . ILE A 1 101 ? -4.983 0.122 3.386 1.00 98.25 101 ILE A O 1
ATOM 721 N N . VAL A 1 102 ? -4.715 -1.644 2.007 1.00 98.69 102 VAL A N 1
ATOM 722 C CA . VAL A 1 102 ? -3.481 -1.187 1.354 1.00 98.69 102 VAL A CA 1
ATOM 723 C C . VAL A 1 102 ? -3.616 -1.276 -0.170 1.00 98.69 102 VAL A C 1
ATOM 725 O O . VAL A 1 102 ? -3.093 -2.204 -0.800 1.00 98.69 102 VAL A O 1
ATOM 728 N N . PRO A 1 103 ? -4.265 -0.279 -0.800 1.00 98.50 103 PRO A N 1
ATOM 729 C CA . PRO A 1 103 ? -4.268 -0.154 -2.246 1.00 98.50 103 PRO A CA 1
ATOM 730 C C . PRO A 1 103 ? -2.840 -0.038 -2.780 1.00 98.50 103 PRO A C 1
ATOM 732 O O . PRO A 1 103 ? -2.011 0.698 -2.233 1.00 98.50 103 PRO A O 1
ATOM 735 N N . ALA A 1 104 ? -2.559 -0.750 -3.868 1.00 98.69 104 ALA A N 1
ATOM 736 C CA . ALA A 1 104 ? -1.239 -0.758 -4.480 1.00 98.69 104 ALA A CA 1
ATOM 737 C C . ALA A 1 104 ? -1.295 -0.590 -5.997 1.00 98.69 104 ALA A C 1
ATOM 739 O O . ALA A 1 104 ? -2.229 -1.055 -6.657 1.00 98.69 104 ALA A O 1
ATOM 740 N N . ALA A 1 105 ? -0.254 0.033 -6.538 1.00 98.50 105 ALA A N 1
ATOM 741 C CA . ALA A 1 105 ? 0.037 0.096 -7.963 1.00 98.50 105 ALA A CA 1
ATOM 742 C C . ALA A 1 105 ? 1.497 -0.295 -8.200 1.00 98.50 105 ALA A C 1
ATOM 744 O O . ALA A 1 105 ? 2.360 -0.060 -7.349 1.00 98.50 105 ALA A O 1
ATOM 745 N N . VAL A 1 106 ? 1.768 -0.900 -9.353 1.00 98.50 106 VAL A N 1
ATOM 746 C CA . VAL A 1 106 ? 3.090 -1.445 -9.664 1.00 98.50 106 VAL A CA 1
ATOM 747 C C . VAL A 1 106 ? 3.576 -1.041 -11.050 1.00 98.50 106 VAL A C 1
ATOM 749 O O . VAL A 1 106 ? 2.762 -0.867 -11.963 1.00 98.50 106 VAL A O 1
ATOM 752 N N . ILE A 1 107 ? 4.898 -0.891 -11.178 1.00 96.44 107 ILE A N 1
ATOM 753 C CA . ILE A 1 107 ? 5.623 -0.666 -12.434 1.00 96.44 107 ILE A CA 1
ATOM 754 C C . ILE A 1 107 ? 6.558 -1.831 -12.769 1.00 96.44 107 ILE A C 1
ATOM 756 O O . ILE A 1 107 ? 7.128 -2.453 -11.839 1.00 96.44 107 ILE A O 1
#

Radius of gyration: 14.05 Å; Cα contacts (8 Å, |Δi|>4): 209; chains: 1; bounding box: 40×28×37 Å

Nearest PDB structures (foldseek):
  3tm1-assembly1_A  TM=9.412E-01  e=8.258E-08  Streptantibioticus cattleyicolor
  3s3u-assembly1_A  TM=9.259E-01  e=5.034E-08  Streptantibioticus cattleyicolor
  4ihe-assembly2_B  TM=9.215E-01  e=4.732E-08  Streptantibioticus cattleyicolor
  4ihd-assembly1_A  TM=9.249E-01  e=6.448E-08  Streptantibioticus cattleyicolor
  4ihe-assembly1_A  TM=8.238E-01  e=1.441E-07  Streptantibioticus cattleyicolor